Protein AF-A0A6P0MSP6-F1 (afdb_monomer)

Foldseek 3Di:
DDDDDDDDPVVVVVLVVVCVVVVHDSVVVVVVVVCVVVPPPPPPPPPDDVCVVPCPDDPPPPPPPPPPDDPDD

pLDDT: mean 75.1, std 15.1, range [41.66, 93.69]

Mean predicted aligned error: 15.91 Å

Secondary structure (DSSP, 8-state):
--------HHHHHHHHHHHHHHT--HHHHHHHHHHHHHS--S----SS-HHHHT----S-S------------

Radius of gyration: 27.09 Å; Cα contacts (8 Å, |Δi|>4): 11; chains: 1; bounding box: 40×20×88 Å

Sequence (73 aa):
MQITIDLPPDLEQNLLRQAAQSNVPLQTLILQALRQIIQPPSVSTSQWSKIILSYEGSHDFPAAAKTSISVEN

Structure (mmCIF, N/CA/C/O backbone):
data_AF-A0A6P0MSP6-F1
#
_entry.id   AF-A0A6P0MSP6-F1
#
loop_
_atom_site.group_PDB
_atom_site.id
_atom_site.type_symbol
_atom_site.label_atom_id
_atom_site.label_alt_id
_atom_site.label_comp_id
_atom_site.label_asym_id
_atom_site.label_entity_id
_atom_site.label_seq_id
_atom_site.pdbx_PDB_ins_code
_atom_site.Cartn_x
_atom_site.Cartn_y
_atom_site.Cartn_z
_atom_site.occupancy
_atom_site.B_iso_or_equiv
_atom_site.auth_seq_id
_atom_site.auth_comp_id
_atom_site.auth_asym_id
_atom_site.auth_atom_id
_atom_site.pdbx_PDB_model_num
ATOM 1 N N . MET A 1 1 ? 3.229 13.314 -4.564 1.00 70.62 1 MET A N 1
ATOM 2 C CA . MET A 1 1 ? 3.032 11.924 -5.030 1.00 70.62 1 MET A CA 1
ATOM 3 C C . MET A 1 1 ? 2.365 11.164 -3.895 1.00 70.62 1 MET A C 1
ATOM 5 O O . MET A 1 1 ? 2.865 11.257 -2.783 1.00 70.62 1 MET A O 1
ATOM 9 N N . GLN A 1 2 ? 1.232 10.508 -4.137 1.00 78.00 2 GLN A N 1
ATOM 10 C CA . GLN A 1 2 ? 0.503 9.719 -3.137 1.00 78.00 2 GLN A CA 1
ATOM 11 C C . GLN A 1 2 ? 0.588 8.248 -3.538 1.00 78.00 2 GLN A C 1
ATOM 13 O O . GLN A 1 2 ? 0.505 7.939 -4.724 1.00 78.00 2 GLN A O 1
ATOM 18 N N . ILE A 1 3 ? 0.790 7.367 -2.562 1.00 81.12 3 ILE A N 1
ATOM 19 C CA . ILE A 1 3 ? 0.883 5.922 -2.769 1.00 81.12 3 ILE A CA 1
ATOM 20 C C . ILE A 1 3 ? -0.220 5.288 -1.931 1.00 81.12 3 ILE A C 1
ATOM 22 O O . ILE A 1 3 ? -0.326 5.587 -0.741 1.00 81.12 3 ILE A O 1
ATOM 26 N N . THR A 1 4 ? -1.036 4.447 -2.552 1.00 87.94 4 THR A N 1
ATOM 27 C CA . THR A 1 4 ? -2.064 3.662 -1.865 1.00 87.94 4 THR A CA 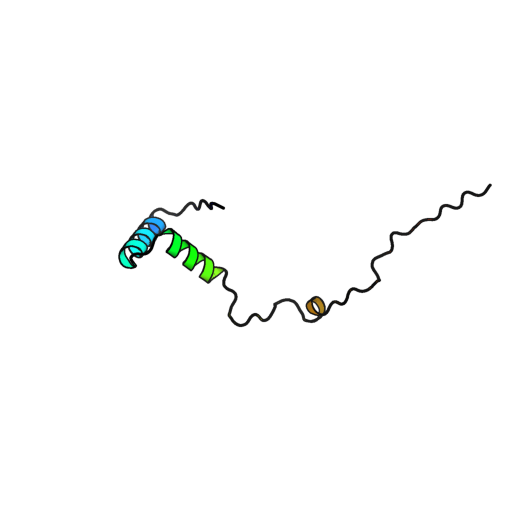1
ATOM 28 C C . THR A 1 4 ? -1.552 2.235 -1.759 1.00 87.94 4 THR A C 1
ATOM 30 O O . THR A 1 4 ? -1.071 1.685 -2.749 1.00 87.94 4 THR A O 1
ATOM 33 N N . ILE A 1 5 ? -1.590 1.667 -0.557 1.00 83.94 5 ILE A N 1
ATOM 34 C CA . ILE A 1 5 ? -1.109 0.315 -0.278 1.00 83.94 5 ILE A CA 1
ATOM 35 C C . ILE A 1 5 ? -2.222 -0.400 0.472 1.00 83.94 5 ILE A C 1
ATOM 37 O O . ILE A 1 5 ? -2.599 0.033 1.559 1.00 83.94 5 ILE A O 1
ATOM 41 N N . ASP A 1 6 ? -2.720 -1.485 -0.103 1.00 89.56 6 ASP A N 1
ATOM 42 C CA . ASP A 1 6 ? -3.676 -2.352 0.571 1.00 89.56 6 ASP A CA 1
ATOM 43 C C . ASP A 1 6 ? -2.910 -3.258 1.536 1.00 89.56 6 ASP A C 1
ATOM 45 O O . ASP A 1 6 ? -2.067 -4.063 1.128 1.00 89.56 6 ASP A O 1
ATOM 49 N N . LEU A 1 7 ? -3.159 -3.085 2.833 1.00 86.69 7 LEU A N 1
ATOM 50 C CA . LEU A 1 7 ? -2.516 -3.868 3.881 1.00 86.69 7 LEU A CA 1
ATOM 51 C C . LEU A 1 7 ? -3.485 -4.932 4.411 1.00 86.69 7 LEU A C 1
ATOM 53 O O . LEU A 1 7 ? -4.670 -4.650 4.585 1.00 86.69 7 LEU A O 1
ATOM 57 N N . PRO A 1 8 ? -2.998 -6.147 4.718 1.00 93.25 8 PRO A N 1
ATOM 58 C CA . PRO A 1 8 ? -3.784 -7.119 5.463 1.00 93.25 8 PRO A CA 1
ATOM 59 C C . PRO A 1 8 ? -4.199 -6.543 6.828 1.00 93.25 8 PRO A C 1
ATOM 61 O O . PRO A 1 8 ? -3.385 -5.861 7.463 1.00 93.25 8 PRO A O 1
ATOM 64 N N . PRO A 1 9 ? -5.405 -6.864 7.329 1.00 90.19 9 PRO A N 1
ATOM 65 C CA . PRO A 1 9 ? -5.934 -6.278 8.561 1.00 90.19 9 PRO A CA 1
ATOM 66 C C . PRO A 1 9 ? -5.037 -6.543 9.778 1.00 90.19 9 PRO A C 1
ATOM 68 O O . PRO A 1 9 ? -4.799 -5.644 10.583 1.00 90.19 9 PRO A O 1
ATOM 71 N N . ASP A 1 10 ? -4.457 -7.740 9.890 1.00 91.94 10 ASP A N 1
ATOM 72 C CA . ASP A 1 10 ? -3.547 -8.080 10.992 1.00 91.94 10 ASP A CA 1
ATOM 73 C C . ASP A 1 10 ? -2.266 -7.234 10.979 1.00 91.94 10 ASP A C 1
ATOM 75 O O . ASP A 1 10 ? -1.754 -6.823 12.026 1.00 91.94 10 ASP A O 1
ATOM 79 N N . LEU A 1 11 ? -1.746 -6.949 9.781 1.00 88.38 11 LEU A N 1
ATOM 80 C CA . LEU A 1 11 ? -0.541 -6.146 9.608 1.00 88.38 11 LEU A CA 1
ATOM 81 C C . LEU A 1 11 ? -0.823 -4.678 9.939 1.00 88.38 11 LEU A C 1
ATOM 83 O O . LEU A 1 11 ? -0.032 -4.052 10.645 1.00 88.38 11 LEU A O 1
ATOM 87 N N . GLU A 1 12 ? -1.959 -4.146 9.486 1.00 90.50 12 GLU A N 1
ATOM 88 C CA . GLU A 1 12 ? -2.387 -2.778 9.785 1.00 90.50 12 GLU A CA 1
ATOM 89 C C . GLU A 1 12 ? -2.513 -2.546 11.297 1.00 90.50 12 GLU A C 1
ATOM 91 O O . GLU A 1 12 ? -1.936 -1.594 11.827 1.00 90.50 12 GLU A O 1
ATOM 96 N N . GLN A 1 13 ? -3.177 -3.457 12.017 1.00 91.50 13 GLN A N 1
ATOM 97 C CA . GLN A 1 13 ? -3.323 -3.375 13.476 1.00 91.50 13 GLN A CA 1
ATOM 98 C C . GLN A 1 13 ? -1.969 -3.390 14.192 1.00 91.50 13 GLN A C 1
ATOM 100 O O . GLN A 1 13 ? -1.736 -2.630 15.137 1.00 91.50 13 GLN A O 1
ATOM 105 N N . ASN A 1 14 ? -1.043 -4.232 13.731 1.00 91.62 14 ASN A N 1
ATOM 106 C CA . ASN A 1 14 ? 0.292 -4.297 14.309 1.00 91.62 14 ASN A CA 1
ATOM 107 C C . ASN A 1 14 ? 1.072 -2.993 14.079 1.00 91.62 14 ASN A C 1
ATOM 109 O O . ASN A 1 14 ? 1.690 -2.477 15.012 1.00 91.62 14 ASN A O 1
ATOM 113 N N . LEU A 1 15 ? 0.999 -2.428 12.873 1.00 90.44 15 LEU A N 1
ATOM 114 C CA . LEU A 1 15 ? 1.671 -1.173 12.547 1.00 90.44 15 LEU A CA 1
ATOM 115 C C . LEU A 1 1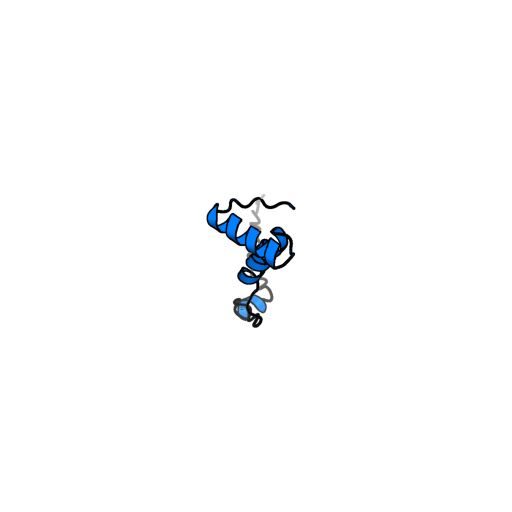5 ? 1.064 0.020 13.300 1.00 90.44 15 LEU A C 1
ATOM 117 O O . LEU A 1 15 ? 1.811 0.859 13.799 1.00 90.44 15 LEU A O 1
ATOM 121 N N . LEU A 1 16 ? -0.263 0.081 13.453 1.00 91.94 16 LEU A N 1
ATOM 122 C CA . LEU A 1 16 ? -0.943 1.095 14.271 1.00 91.94 16 LEU A CA 1
ATOM 123 C C . LEU A 1 16 ? -0.501 1.025 15.735 1.00 91.94 16 LEU A C 1
ATOM 125 O O . LEU A 1 16 ? -0.208 2.048 16.357 1.00 91.94 16 LEU A O 1
ATOM 129 N N . ARG A 1 17 ? -0.388 -0.189 16.279 1.00 93.69 17 ARG A N 1
ATOM 130 C CA . ARG A 1 17 ? 0.124 -0.408 17.634 1.00 93.69 17 ARG A CA 1
ATOM 131 C C . ARG A 1 17 ? 1.575 0.055 17.775 1.00 93.69 17 ARG A C 1
ATOM 133 O O . ARG A 1 17 ? 1.899 0.720 18.754 1.00 93.69 17 ARG A O 1
ATOM 140 N N . GLN A 1 18 ? 2.441 -0.269 16.816 1.00 90.62 18 GLN A N 1
ATOM 141 C CA . GLN A 1 18 ? 3.839 0.181 16.819 1.00 90.62 18 GLN A CA 1
ATOM 142 C C . GLN A 1 18 ? 3.943 1.707 16.706 1.00 90.62 18 GLN A C 1
ATOM 144 O O . GLN A 1 18 ? 4.716 2.323 17.434 1.00 90.62 18 GLN A O 1
ATOM 149 N N . ALA A 1 19 ? 3.117 2.327 15.860 1.00 91.56 19 ALA A N 1
ATOM 150 C CA . ALA A 1 19 ? 3.040 3.777 15.705 1.00 91.56 19 ALA A CA 1
ATOM 151 C C . ALA A 1 19 ? 2.680 4.465 17.029 1.00 91.56 19 ALA A C 1
ATOM 153 O O . ALA A 1 19 ? 3.349 5.413 17.440 1.00 91.56 19 ALA A O 1
ATOM 154 N N . ALA A 1 20 ? 1.679 3.932 17.737 1.00 91.56 20 ALA A N 1
ATOM 155 C CA . ALA A 1 20 ? 1.274 4.428 19.049 1.00 91.56 20 ALA A CA 1
ATOM 156 C C . ALA A 1 20 ? 2.377 4.261 20.108 1.00 91.56 20 ALA A C 1
ATOM 158 O O . ALA A 1 20 ? 2.619 5.174 20.893 1.00 91.56 20 ALA A O 1
ATOM 159 N N . GLN A 1 21 ? 3.076 3.121 20.119 1.00 93.38 21 GLN A N 1
ATOM 160 C CA . GLN A 1 21 ? 4.155 2.849 21.079 1.00 93.38 21 GLN A CA 1
ATOM 161 C C . GLN A 1 21 ? 5.386 3.726 20.853 1.00 93.38 21 GLN A C 1
ATOM 163 O O . GLN A 1 21 ? 6.002 4.196 21.806 1.00 93.38 21 GLN A O 1
ATOM 168 N N . SER A 1 22 ? 5.756 3.939 19.595 1.00 90.44 22 SER A N 1
ATOM 169 C CA . SER A 1 22 ? 6.928 4.728 19.220 1.00 90.44 22 SER A CA 1
ATOM 170 C C . SER A 1 22 ? 6.617 6.220 19.042 1.00 90.44 22 SER A C 1
ATOM 172 O O . SER A 1 22 ? 7.522 6.987 18.723 1.00 90.44 22 SER A O 1
ATOM 174 N N . ASN A 1 23 ? 5.360 6.635 19.256 1.00 91.75 23 ASN A N 1
ATOM 175 C CA . ASN A 1 23 ? 4.863 8.000 19.058 1.00 91.75 23 ASN A CA 1
ATOM 176 C C . ASN A 1 23 ? 5.256 8.588 17.690 1.00 91.75 23 ASN A C 1
ATOM 178 O O . ASN A 1 23 ? 5.623 9.758 17.564 1.00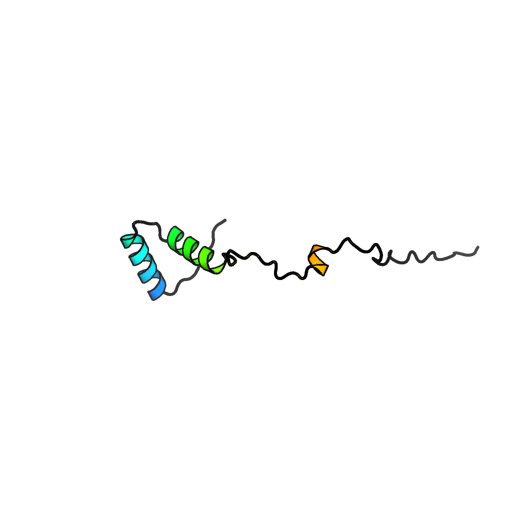 91.75 23 ASN A O 1
ATOM 182 N N . VAL A 1 24 ? 5.217 7.748 16.658 1.00 91.62 24 VAL A N 1
ATOM 183 C CA . VAL A 1 24 ? 5.533 8.125 15.278 1.00 91.62 24 VAL A CA 1
ATOM 184 C C . VAL A 1 24 ? 4.337 7.842 14.383 1.00 91.62 24 VAL A C 1
ATOM 186 O O . VAL A 1 24 ? 3.635 6.855 14.590 1.00 91.62 24 VAL A O 1
ATOM 189 N N . PRO A 1 25 ? 4.096 8.671 13.356 1.00 90.75 25 PRO A N 1
ATOM 190 C CA . PRO A 1 25 ? 3.038 8.410 12.394 1.00 90.75 25 PRO A CA 1
ATOM 191 C C . PRO A 1 25 ? 3.218 7.056 11.703 1.00 90.75 25 PRO A C 1
ATOM 193 O O . PRO A 1 25 ? 4.331 6.670 11.341 1.00 90.75 25 PRO A O 1
ATOM 196 N N . LEU A 1 26 ? 2.102 6.382 11.423 1.00 88.94 26 LEU A N 1
ATOM 197 C CA . LEU A 1 26 ? 2.076 5.112 10.694 1.00 88.94 26 LEU A CA 1
ATOM 198 C C . LEU A 1 26 ? 2.828 5.188 9.353 1.00 88.94 26 LEU A C 1
ATOM 200 O O . LEU A 1 26 ? 3.601 4.293 9.016 1.00 88.94 26 LEU A O 1
ATOM 204 N N . GLN A 1 27 ? 2.661 6.290 8.613 1.00 88.31 27 GLN A N 1
ATOM 205 C CA . GLN A 1 27 ? 3.387 6.525 7.360 1.00 88.31 27 GLN A CA 1
ATOM 206 C C . GLN A 1 27 ? 4.908 6.506 7.542 1.00 88.31 27 GLN A C 1
ATOM 208 O O . GLN A 1 27 ? 5.611 6.000 6.672 1.00 88.31 27 GLN A O 1
ATOM 213 N N . THR A 1 28 ? 5.424 7.014 8.663 1.00 89.19 28 THR A N 1
ATOM 214 C CA . THR A 1 28 ? 6.865 7.023 8.944 1.00 89.19 28 THR A CA 1
ATOM 215 C C . THR A 1 28 ? 7.396 5.604 9.106 1.00 89.19 28 THR A C 1
ATOM 217 O O . THR A 1 28 ? 8.439 5.282 8.538 1.00 89.19 28 THR A O 1
ATOM 220 N N . LEU A 1 29 ? 6.654 4.738 9.801 1.00 89.81 29 LEU A N 1
ATOM 221 C CA . LEU A 1 29 ? 7.017 3.328 9.949 1.00 89.81 29 LEU A CA 1
ATOM 222 C C . LEU A 1 29 ? 7.010 2.595 8.604 1.00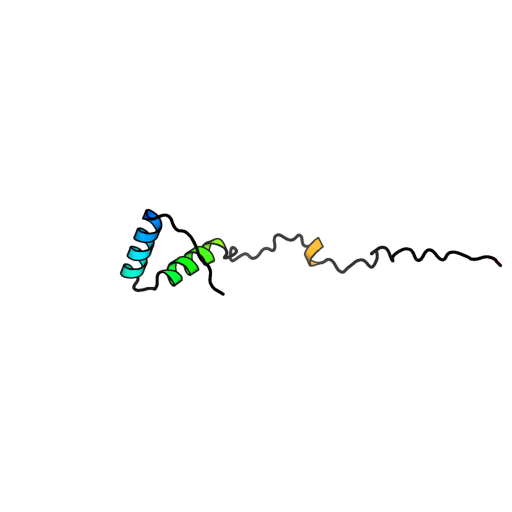 89.81 29 LEU A C 1
ATOM 224 O O . LEU A 1 29 ? 7.971 1.895 8.286 1.00 89.81 29 LEU A O 1
ATOM 228 N N . ILE A 1 30 ? 5.975 2.808 7.785 1.00 88.69 30 ILE A N 1
ATOM 229 C CA . ILE A 1 30 ? 5.881 2.215 6.440 1.00 88.69 30 ILE A CA 1
ATOM 230 C C . ILE A 1 30 ? 7.060 2.673 5.573 1.00 88.69 30 ILE A C 1
ATOM 232 O O . ILE A 1 30 ? 7.722 1.854 4.937 1.00 88.69 30 ILE A O 1
ATOM 236 N N . LEU A 1 31 ? 7.374 3.970 5.579 1.00 87.94 31 LEU A N 1
ATOM 237 C CA . LEU A 1 31 ? 8.499 4.516 4.821 1.00 87.94 31 LEU A CA 1
ATOM 238 C C . LEU A 1 31 ? 9.850 3.987 5.311 1.00 87.94 31 LEU A C 1
ATOM 240 O O . LEU A 1 31 ? 10.716 3.704 4.484 1.00 87.94 31 LEU A O 1
ATOM 244 N N . GLN A 1 32 ? 10.052 3.836 6.623 1.00 86.56 32 GLN A N 1
ATOM 245 C CA . GLN A 1 32 ? 11.274 3.238 7.166 1.00 86.56 32 GLN A CA 1
ATOM 246 C C . GLN A 1 32 ? 11.425 1.778 6.746 1.00 86.56 32 GLN A C 1
ATOM 248 O O . GLN A 1 32 ? 12.504 1.400 6.294 1.00 86.56 32 GLN A O 1
ATOM 253 N N . ALA A 1 33 ? 10.356 0.987 6.838 1.00 85.06 33 ALA A N 1
ATOM 254 C CA . ALA A 1 33 ? 10.371 -0.414 6.431 1.00 85.06 33 ALA A CA 1
ATOM 255 C C . ALA A 1 33 ? 10.678 -0.561 4.933 1.00 85.06 33 ALA A C 1
ATOM 257 O O . ALA A 1 33 ? 11.577 -1.308 4.550 1.00 85.06 33 ALA A O 1
ATOM 258 N N . LEU A 1 34 ? 10.005 0.218 4.080 1.00 86.31 34 LEU A N 1
ATOM 259 C CA . LEU A 1 34 ? 10.282 0.238 2.642 1.00 86.31 34 LEU A CA 1
ATOM 260 C C . LEU A 1 34 ? 11.721 0.672 2.352 1.00 86.31 34 LEU A C 1
ATOM 262 O O . LEU A 1 34 ? 12.394 0.067 1.518 1.00 86.31 34 LEU A O 1
ATOM 266 N N . ARG A 1 35 ? 12.228 1.687 3.063 1.00 85.00 35 ARG A N 1
ATOM 267 C CA . ARG A 1 35 ? 13.611 2.136 2.900 1.00 85.00 35 A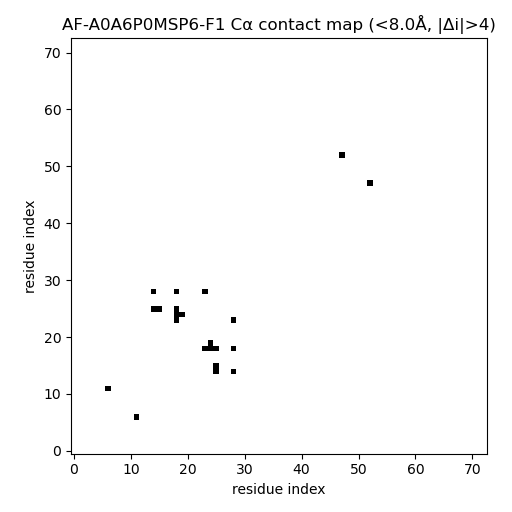RG A CA 1
ATOM 268 C C . ARG A 1 35 ? 14.594 1.031 3.265 1.00 85.00 35 ARG A C 1
ATOM 270 O O . ARG A 1 35 ? 15.527 0.842 2.508 1.00 85.00 35 ARG A O 1
ATOM 277 N N . GLN A 1 36 ? 14.379 0.281 4.343 1.00 81.81 36 GLN A N 1
ATOM 278 C CA . GLN A 1 36 ? 15.265 -0.827 4.725 1.00 81.81 36 GLN A CA 1
ATOM 279 C C . GLN A 1 36 ? 15.365 -1.917 3.651 1.00 81.81 36 GLN A C 1
ATOM 281 O O . GLN A 1 36 ? 16.427 -2.507 3.494 1.00 81.81 36 GLN A O 1
ATOM 286 N N . ILE A 1 37 ? 14.288 -2.159 2.899 1.00 81.00 37 ILE A N 1
ATOM 287 C CA . ILE A 1 37 ? 14.276 -3.136 1.799 1.00 81.00 37 ILE A CA 1
ATOM 288 C C . ILE A 1 37 ? 15.050 -2.608 0.585 1.00 81.00 37 ILE A C 1
ATOM 290 O O . ILE A 1 37 ? 15.756 -3.360 -0.081 1.00 81.00 37 ILE A O 1
ATOM 294 N N . ILE A 1 38 ? 14.900 -1.317 0.282 1.00 78.25 38 ILE A N 1
ATOM 295 C CA . ILE A 1 38 ? 15.478 -0.694 -0.917 1.00 78.25 38 ILE A CA 1
ATOM 296 C C . ILE A 1 38 ? 16.920 -0.235 -0.672 1.00 78.25 38 ILE A C 1
ATOM 298 O O . ILE A 1 38 ? 17.673 -0.052 -1.626 1.00 78.25 38 ILE A O 1
ATOM 302 N N . GLN A 1 39 ? 17.313 -0.019 0.586 1.00 69.94 39 GLN A N 1
ATOM 303 C CA . GLN A 1 39 ? 18.629 0.494 0.938 1.00 69.94 39 GLN A CA 1
ATOM 304 C C . GLN A 1 39 ? 19.687 -0.522 0.491 1.00 69.94 39 GLN A C 1
ATOM 306 O O . GLN A 1 39 ? 19.751 -1.620 1.049 1.00 69.94 39 GLN A O 1
ATOM 311 N N . PRO A 1 40 ? 20.517 -0.180 -0.513 1.00 63.41 40 PRO A N 1
ATOM 312 C CA . PRO A 1 40 ? 21.584 -1.065 -0.939 1.00 63.41 40 PRO A CA 1
ATOM 313 C C . PRO A 1 40 ? 22.507 -1.313 0.257 1.00 63.41 40 PRO A C 1
ATOM 315 O O . PRO A 1 40 ? 22.694 -0.397 1.073 1.00 63.41 40 PRO A O 1
ATOM 318 N N . PRO A 1 41 ? 23.106 -2.509 0.382 1.00 67.00 41 PRO A N 1
ATOM 319 C CA . PRO A 1 41 ? 24.173 -2.707 1.349 1.00 67.00 41 PRO A CA 1
ATOM 320 C C . PRO A 1 41 ? 25.205 -1.581 1.186 1.00 67.00 41 PRO A C 1
ATOM 322 O O . PRO A 1 41 ? 25.517 -1.164 0.071 1.00 67.00 41 PRO A O 1
ATOM 325 N N . SER A 1 42 ? 25.713 -1.058 2.304 1.00 61.56 42 SER A N 1
ATOM 326 C CA . SER A 1 42 ? 26.655 0.076 2.346 1.00 61.56 42 SER A CA 1
ATOM 327 C C . SER A 1 42 ? 27.903 -0.136 1.479 1.00 61.56 42 SER A C 1
ATOM 329 O O . SER A 1 42 ? 28.540 0.824 1.048 1.00 61.56 42 SER A O 1
ATOM 331 N N . VAL A 1 43 ? 28.214 -1.391 1.158 1.00 59.38 43 VAL A N 1
ATOM 332 C CA . VAL A 1 43 ? 29.075 -1.779 0.043 1.00 59.38 43 VAL A CA 1
ATOM 333 C C . VAL A 1 43 ? 28.290 -1.659 -1.264 1.00 59.38 43 VAL A C 1
ATOM 335 O O . VAL A 1 43 ? 27.737 -2.623 -1.790 1.00 59.38 43 VAL A O 1
ATOM 338 N N . SER A 1 44 ? 28.279 -0.447 -1.816 1.00 59.72 44 SER A N 1
ATOM 339 C CA . SER A 1 44 ? 27.891 -0.201 -3.204 1.00 59.72 44 SER A CA 1
ATOM 340 C C . SER A 1 44 ? 29.001 -0.716 -4.127 1.00 59.72 44 SER A C 1
ATOM 342 O O . SER A 1 44 ? 29.695 0.040 -4.805 1.00 59.72 44 SER A O 1
ATOM 344 N N . THR A 1 45 ? 29.243 -2.028 -4.120 1.00 59.22 45 THR A N 1
ATOM 345 C CA . THR A 1 45 ? 29.937 -2.664 -5.234 1.00 59.22 45 THR A CA 1
ATOM 346 C C . THR A 1 45 ? 28.912 -2.708 -6.347 1.00 59.22 45 THR A C 1
ATOM 348 O O . THR A 1 45 ? 28.028 -3.564 -6.347 1.00 59.22 45 THR A O 1
ATOM 351 N N . SER A 1 46 ? 28.964 -1.715 -7.232 1.00 62.19 46 SER A N 1
ATOM 352 C CA . SER A 1 46 ? 28.165 -1.707 -8.452 1.00 62.19 46 SER A CA 1
ATOM 353 C C . SER A 1 46 ? 28.206 -3.112 -9.066 1.00 62.19 46 SER A C 1
ATOM 355 O O . SER A 1 46 ? 29.284 -3.632 -9.343 1.00 62.19 46 SER A O 1
ATOM 357 N N . GLN A 1 47 ? 27.044 -3.759 -9.205 1.00 66.69 47 GLN A N 1
ATOM 358 C CA . GLN A 1 47 ? 26.939 -5.097 -9.810 1.00 66.69 47 GLN A CA 1
ATOM 359 C C . GLN A 1 47 ? 27.305 -5.070 -11.299 1.00 66.69 47 GLN A C 1
ATOM 361 O O . GLN A 1 47 ? 27.541 -6.104 -11.922 1.00 66.69 47 GLN A O 1
ATOM 366 N N . TRP A 1 48 ? 27.354 -3.867 -11.868 1.00 71.81 48 TRP A N 1
ATOM 367 C CA . TRP A 1 48 ? 27.828 -3.617 -13.208 1.00 71.81 48 TRP A CA 1
ATOM 368 C C . TRP A 1 48 ? 29.312 -3.937 -13.298 1.00 71.81 48 TRP A C 1
ATOM 370 O O . TRP A 1 48 ? 30.145 -3.370 -12.589 1.00 71.81 48 TRP A O 1
ATOM 380 N N . SER A 1 49 ? 29.647 -4.854 -14.202 1.00 68.12 49 SER A N 1
ATOM 381 C CA . SER A 1 49 ? 31.032 -5.187 -14.498 1.00 68.12 49 SER A CA 1
ATOM 382 C C . SER A 1 49 ? 31.801 -3.927 -14.890 1.00 68.12 49 SER A C 1
ATOM 384 O O . SER A 1 49 ? 31.268 -3.055 -15.579 1.00 68.12 49 SER A O 1
ATOM 386 N N . LYS A 1 50 ? 33.082 -3.857 -14.506 1.00 70.06 50 LYS A N 1
ATOM 387 C CA . LYS A 1 50 ? 33.967 -2.722 -14.816 1.00 70.06 50 LYS A CA 1
ATOM 388 C C . LYS A 1 50 ? 33.927 -2.340 -16.298 1.00 70.06 50 LYS A C 1
ATOM 390 O O . LYS A 1 50 ? 33.941 -1.161 -16.590 1.00 70.06 50 LYS A O 1
ATOM 395 N N . ILE A 1 51 ? 33.771 -3.324 -17.185 1.00 70.94 51 ILE A N 1
ATOM 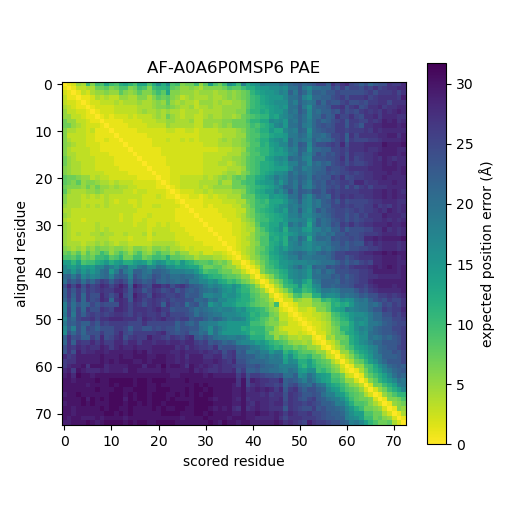396 C CA . ILE A 1 51 ? 33.626 -3.168 -18.641 1.00 70.94 51 ILE A CA 1
ATOM 397 C C . ILE A 1 51 ? 32.457 -2.246 -19.021 1.00 70.94 51 ILE A C 1
ATOM 399 O O . ILE A 1 51 ? 32.607 -1.422 -19.912 1.00 70.94 51 ILE A O 1
ATOM 403 N N . ILE A 1 52 ? 31.310 -2.361 -18.345 1.00 72.56 52 ILE A N 1
ATOM 404 C CA . ILE A 1 52 ? 30.135 -1.516 -18.604 1.00 72.56 52 ILE A CA 1
ATOM 405 C C . ILE A 1 52 ? 30.355 -0.111 -18.045 1.00 72.56 52 ILE A C 1
ATOM 407 O O . ILE A 1 52 ? 30.032 0.878 -18.693 1.00 72.56 52 ILE A O 1
ATOM 411 N N . LEU A 1 53 ? 30.942 -0.017 -16.850 1.00 74.38 53 LEU A N 1
ATOM 412 C CA . LEU A 1 53 ? 31.233 1.266 -16.203 1.00 74.38 53 LEU A CA 1
ATOM 413 C C . LEU A 1 53 ? 32.364 2.036 -16.896 1.00 74.38 53 LEU A C 1
ATOM 415 O O . LEU A 1 53 ? 32.436 3.254 -16.772 1.00 74.38 53 LEU A O 1
ATOM 419 N N . SER A 1 54 ? 33.245 1.330 -17.604 1.00 76.31 54 SER A N 1
ATOM 420 C CA . SER A 1 54 ? 34.352 1.883 -18.381 1.00 76.31 54 SER A CA 1
ATOM 421 C C . SER A 1 54 ? 34.084 1.857 -19.884 1.00 76.31 54 SER A C 1
ATOM 423 O O . SER A 1 54 ? 35.036 1.939 -20.657 1.00 76.31 54 SER A O 1
ATOM 425 N N . TYR A 1 55 ? 32.832 1.665 -20.312 1.00 74.75 55 TYR A N 1
ATOM 426 C CA . TYR A 1 55 ? 32.491 1.690 -21.727 1.00 74.75 55 TYR A CA 1
ATOM 427 C C . TYR A 1 55 ? 32.593 3.126 -22.244 1.00 74.75 55 TYR A C 1
ATOM 429 O O . TYR A 1 55 ? 31.671 3.931 -22.128 1.00 74.75 55 TYR A O 1
ATOM 437 N N . GLU A 1 56 ? 33.752 3.448 -22.800 1.00 69.94 56 GLU A N 1
ATOM 438 C CA . GLU A 1 56 ? 33.971 4.627 -23.620 1.00 69.94 56 GLU A CA 1
ATOM 439 C C . GLU A 1 56 ? 33.483 4.255 -25.021 1.00 69.94 56 GLU A C 1
ATOM 441 O O . GLU A 1 56 ? 34.063 3.387 -25.671 1.00 69.94 56 GLU A O 1
ATOM 446 N N . GLY A 1 57 ? 32.317 4.782 -25.406 1.00 63.97 57 GLY A N 1
ATOM 447 C CA . GLY A 1 57 ? 31.545 4.288 -26.545 1.00 63.97 57 GLY A CA 1
ATOM 448 C C . GLY A 1 57 ? 32.391 3.996 -27.782 1.00 63.97 57 GLY A C 1
ATOM 449 O O . GLY A 1 57 ? 33.091 4.880 -28.273 1.00 63.97 57 GLY A O 1
ATOM 450 N N . SER A 1 58 ? 32.314 2.771 -28.313 1.00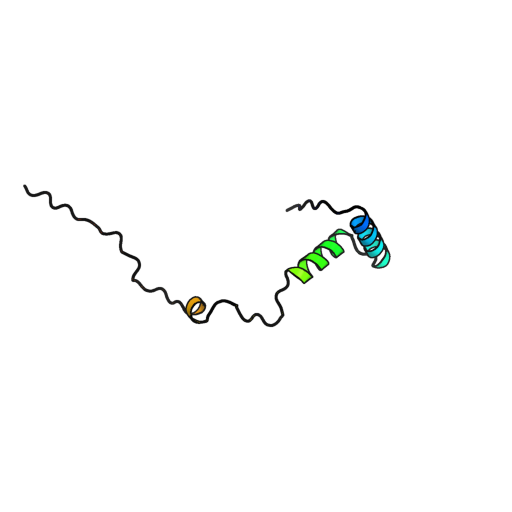 65.50 58 SER A N 1
ATOM 451 C CA . SER A 1 58 ? 32.903 2.501 -29.619 1.00 65.50 58 SER A CA 1
ATOM 452 C C . SER A 1 58 ? 32.102 3.269 -30.668 1.00 65.50 58 SER A C 1
ATOM 454 O O . SER A 1 58 ? 30.872 3.245 -30.692 1.00 65.50 58 SER A O 1
ATOM 456 N N . HIS A 1 59 ? 32.811 3.957 -31.561 1.00 57.50 59 HIS A N 1
ATOM 457 C CA . HIS A 1 59 ? 32.222 4.664 -32.704 1.00 57.50 59 HIS A CA 1
ATOM 458 C C . HIS A 1 59 ? 31.611 3.713 -33.753 1.00 57.50 59 HIS A C 1
ATOM 460 O O . HIS A 1 59 ? 31.191 4.156 -34.815 1.00 57.50 59 HIS A O 1
ATOM 466 N N . ASP A 1 60 ? 31.549 2.415 -33.453 1.00 58.88 60 ASP A N 1
ATOM 467 C CA . ASP A 1 60 ? 31.079 1.349 -34.334 1.00 58.88 60 ASP A CA 1
ATOM 468 C C . ASP A 1 60 ? 29.568 1.116 -34.167 1.00 58.88 60 ASP A C 1
ATOM 470 O O . ASP A 1 60 ? 29.055 -0.002 -34.158 1.00 58.88 60 ASP A O 1
ATOM 474 N N . PHE A 1 61 ? 28.834 2.213 -33.980 1.00 58.69 61 PHE A N 1
ATOM 475 C CA . PHE A 1 61 ? 27.401 2.219 -34.219 1.00 58.69 61 PHE A CA 1
ATOM 476 C C . PHE A 1 61 ? 27.238 2.212 -35.740 1.00 58.69 61 PHE A C 1
ATOM 478 O O . PHE A 1 61 ? 27.845 3.071 -36.386 1.00 58.69 61 PHE A O 1
ATOM 485 N N . PRO A 1 62 ? 26.473 1.286 -36.348 1.00 55.03 62 PRO A N 1
ATOM 486 C CA . PRO A 1 62 ? 26.350 1.246 -37.794 1.00 55.03 62 PRO A CA 1
ATOM 487 C C . PRO A 1 62 ? 25.798 2.594 -38.247 1.00 55.03 62 PRO A C 1
ATOM 489 O O . PRO A 1 62 ? 24.639 2.925 -37.986 1.00 55.03 62 PRO A O 1
ATOM 492 N N . ALA A 1 63 ? 26.650 3.400 -38.887 1.00 57.69 63 ALA A N 1
ATOM 493 C CA . ALA A 1 63 ? 26.213 4.587 -39.590 1.00 57.69 63 ALA A CA 1
ATOM 494 C C . ALA A 1 63 ? 25.198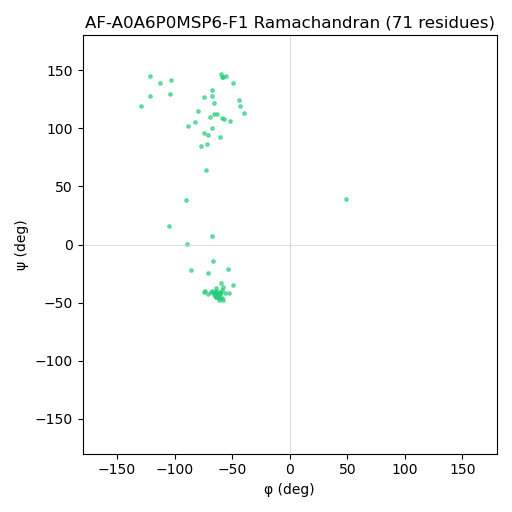 4.072 -40.600 1.00 57.69 63 ALA A C 1
ATOM 496 O O . ALA A 1 63 ? 25.579 3.331 -41.507 1.00 57.69 63 ALA A O 1
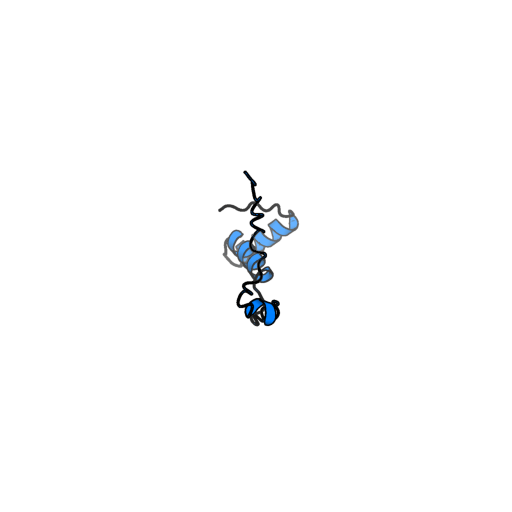ATOM 497 N N . ALA A 1 64 ? 23.913 4.360 -40.352 1.00 57.62 64 ALA A N 1
ATOM 498 C CA . ALA A 1 64 ? 22.805 3.911 -41.178 1.00 57.62 64 ALA A CA 1
ATOM 499 C C . ALA A 1 64 ? 23.245 4.018 -42.633 1.00 57.62 64 ALA A C 1
ATOM 501 O O . ALA A 1 64 ? 23.580 5.119 -43.081 1.00 57.62 64 ALA A O 1
ATOM 502 N N . ALA A 1 65 ? 23.376 2.861 -43.291 1.00 49.53 65 ALA A N 1
ATOM 503 C CA . ALA A 1 65 ? 23.962 2.757 -44.610 1.00 49.53 65 ALA A CA 1
ATOM 504 C C . ALA A 1 65 ? 23.252 3.771 -45.503 1.00 49.53 65 ALA A C 1
ATOM 506 O O . ALA A 1 65 ? 22.081 3.605 -45.845 1.00 49.53 65 ALA A O 1
ATOM 507 N N . LYS A 1 66 ? 23.941 4.869 -45.829 1.00 50.78 66 LYS A N 1
ATOM 508 C CA . LYS A 1 66 ? 23.476 5.778 -46.863 1.00 50.78 66 LYS A CA 1
ATOM 509 C C . LYS A 1 66 ? 23.697 5.030 -48.164 1.00 50.78 66 LYS A C 1
ATOM 511 O O . LYS A 1 66 ? 24.759 5.116 -48.771 1.00 50.78 66 LYS A O 1
ATOM 516 N N . THR A 1 67 ? 22.707 4.230 -48.537 1.00 52.62 67 THR A N 1
ATOM 517 C CA . THR A 1 67 ? 22.567 3.690 -49.879 1.00 52.62 67 THR A CA 1
ATOM 518 C C . THR A 1 67 ? 22.423 4.885 -50.815 1.00 52.62 67 THR A C 1
ATOM 520 O O . THR A 1 67 ? 21.332 5.418 -51.006 1.00 52.62 67 THR A O 1
ATOM 523 N N . SER A 1 68 ? 23.546 5.353 -51.355 1.00 51.91 68 SER A N 1
ATOM 524 C CA . SER A 1 68 ? 23.554 6.217 -52.528 1.00 51.91 68 SER A CA 1
ATOM 525 C C . SER A 1 68 ? 23.058 5.376 -53.696 1.00 51.91 68 SER A C 1
ATOM 527 O O . SER A 1 68 ? 23.793 4.558 -54.243 1.00 51.91 68 SER A O 1
ATOM 529 N N . ILE A 1 69 ? 21.786 5.537 -54.043 1.00 61.59 69 ILE A N 1
ATOM 530 C CA . ILE A 1 69 ? 21.276 5.094 -55.335 1.00 61.59 69 ILE A CA 1
ATOM 531 C C . ILE A 1 69 ? 21.885 6.004 -56.412 1.00 61.59 69 ILE A C 1
ATOM 533 O O . ILE A 1 69 ? 21.578 7.193 -56.475 1.00 61.59 69 ILE A O 1
ATOM 537 N N . SER A 1 70 ? 22.789 5.462 -57.232 1.00 47.28 70 SER A N 1
ATOM 538 C CA . SER A 1 70 ? 23.178 6.099 -58.494 1.00 47.28 70 SER A CA 1
ATOM 539 C C . SER A 1 70 ? 21.967 6.090 -59.416 1.00 47.28 70 SER A C 1
ATOM 541 O O . SER A 1 70 ? 21.535 5.027 -59.857 1.00 47.28 70 SER A O 1
ATOM 543 N N . VAL A 1 71 ? 21.420 7.269 -59.704 1.00 49.53 71 VAL A N 1
ATOM 544 C CA . VAL A 1 71 ? 20.570 7.457 -60.879 1.00 49.53 71 VAL A CA 1
ATOM 545 C C . VAL A 1 71 ? 21.516 7.826 -62.013 1.00 49.53 71 VAL A C 1
ATOM 547 O O . VAL A 1 71 ? 22.042 8.935 -62.058 1.00 49.53 71 VAL A O 1
ATOM 550 N N . GLU A 1 72 ? 21.802 6.840 -62.856 1.00 41.66 72 GLU A N 1
ATOM 551 C CA . GLU A 1 72 ? 22.446 7.031 -64.151 1.00 41.66 72 GLU A CA 1
ATOM 552 C C . GLU A 1 72 ? 21.472 7.790 -65.065 1.00 41.66 72 GLU A C 1
ATOM 554 O O . GLU A 1 72 ? 20.308 7.399 -65.186 1.00 41.66 72 GLU A O 1
ATOM 559 N N . ASN A 1 73 ? 21.936 8.886 -65.669 1.00 44.91 73 ASN A N 1
ATOM 560 C CA . ASN A 1 73 ? 21.330 9.510 -66.844 1.00 44.91 73 ASN A CA 1
ATOM 561 C C . ASN A 1 73 ? 22.419 10.152 -67.703 1.00 44.91 73 ASN A C 1
ATOM 563 O O . ASN A 1 73 ? 23.431 10.608 -67.127 1.00 44.91 73 ASN A O 1
#

Nearest PDB structures (foldseek):
  2k5j-assembly1_B  TM=6.689E-01  e=9.221E-01  Shigella flexneri 5 str. 8401

Solvent-accessible surface area (backbone atoms only — not comparable to full-atom values): 5003 Å² total; per-residue (Å²): 139,88,85,88,78,94,67,59,72,72,58,47,54,52,46,52,52,48,18,64,74,68,75,41,59,53,67,56,55,54,52,50,56,53,42,64,73,68,54,69,61,92,74,76,68,68,86,63,53,66,68,69,80,63,58,72,77,71,86,81,60,81,72,74,79,80,77,76,76,82,80,86,130